Protein AF-A0A0G4IWU5-F1 (afdb_monomer_lite)

Secondary structure (DSSP, 8-state):
--HHHHHHHHHHHHHHHHHHTTGGGS-HHHHHHHHHHHHTT-SSEEEEEE-HHHHHHHHHHHHH-SEEEE-PPPSS-SS---PEEEEEEEEES-TTS--EEEEEEEE-HHHHHTT---SEEEEEE-HHHHHHS-EEEEEEESS--SS-HHHHHHHHHHHHT-TT-TT-EESSSPPPPP----

Radius of gyration: 16.14 Å; chains: 1; bounding box: 52×35×42 Å

Structure (mmCIF, N/CA/C/O backbone):
data_AF-A0A0G4IWU5-F1
#
_entry.id   AF-A0A0G4IWU5-F1
#
loop_
_atom_site.group_PDB
_atom_site.id
_atom_site.type_symbol
_atom_site.label_atom_id
_atom_site.label_alt_id
_atom_site.label_comp_id
_atom_site.label_asym_id
_atom_site.label_entity_id
_atom_site.label_seq_id
_atom_site.pdbx_PDB_ins_code
_atom_site.Cartn_x
_atom_site.Cartn_y
_atom_site.Cartn_z
_atom_site.occupancy
_atom_site.B_iso_or_equiv
_atom_site.auth_seq_id
_atom_site.auth_comp_id
_atom_site.auth_asym_id
_atom_site.auth_atom_id
_atom_site.pdbx_PDB_model_num
ATOM 1 N N . MET A 1 1 ? -7.005 -0.773 -19.462 1.00 70.69 1 MET A N 1
ATOM 2 C CA . MET A 1 1 ? -6.993 -0.427 -18.022 1.00 70.69 1 MET A CA 1
ATOM 3 C C . MET A 1 1 ? -5.914 0.625 -17.806 1.00 70.69 1 MET A C 1
ATOM 5 O O . MET A 1 1 ? -4.872 0.499 -18.434 1.00 70.69 1 MET A O 1
ATOM 9 N N . SER A 1 2 ? -6.167 1.674 -17.020 1.00 84.12 2 SER A N 1
ATOM 10 C CA . SER A 1 2 ? -5.183 2.740 -16.751 1.00 84.12 2 SER A CA 1
ATOM 11 C C . SER A 1 2 ? -4.557 2.573 -15.362 1.00 84.12 2 SER A C 1
ATOM 13 O O . SER A 1 2 ? -5.165 1.944 -14.498 1.00 84.12 2 SER A O 1
ATOM 15 N N . TRP A 1 3 ? -3.388 3.166 -15.101 1.00 83.06 3 TRP A N 1
ATOM 16 C CA . TRP A 1 3 ? -2.782 3.153 -13.760 1.00 83.06 3 TRP A CA 1
ATOM 17 C C . TRP A 1 3 ? -3.660 3.843 -12.697 1.00 83.06 3 TRP A C 1
ATOM 19 O O . TRP A 1 3 ? -3.628 3.440 -11.538 1.00 83.06 3 TRP A O 1
ATOM 29 N N . ARG A 1 4 ? -4.502 4.816 -13.089 1.00 83.75 4 ARG A N 1
ATOM 30 C CA . ARG A 1 4 ? -5.515 5.430 -12.205 1.00 83.75 4 ARG A CA 1
ATOM 31 C C . ARG A 1 4 ? -6.575 4.418 -11.784 1.00 83.75 4 ARG A C 1
ATOM 33 O O . ARG A 1 4 ? -6.896 4.327 -10.609 1.00 83.75 4 ARG A O 1
ATOM 40 N N . THR A 1 5 ? -7.062 3.624 -12.739 1.00 85.12 5 THR A N 1
ATOM 41 C CA . THR A 1 5 ? -8.011 2.531 -12.474 1.00 85.12 5 THR A CA 1
ATOM 42 C C . THR A 1 5 ? -7.409 1.527 -11.495 1.00 85.12 5 THR A C 1
ATOM 44 O O . THR A 1 5 ? -8.037 1.196 -10.503 1.00 85.12 5 THR A O 1
ATOM 47 N N . VAL A 1 6 ? -6.150 1.130 -11.708 1.00 88.44 6 VAL A N 1
ATOM 48 C CA . VAL A 1 6 ? -5.448 0.201 -10.809 1.00 88.44 6 VAL A CA 1
ATOM 49 C C . VAL A 1 6 ? -5.314 0.759 -9.385 1.00 88.44 6 VAL A C 1
ATOM 51 O O . VAL A 1 6 ? -5.480 0.019 -8.418 1.00 88.44 6 VAL A O 1
ATOM 54 N N . ALA A 1 7 ? -5.034 2.056 -9.238 1.00 87.69 7 ALA A N 1
ATOM 55 C CA . ALA A 1 7 ? -4.971 2.705 -7.930 1.00 87.69 7 ALA A CA 1
ATOM 56 C C . ALA A 1 7 ? -6.346 2.744 -7.234 1.00 87.69 7 ALA A C 1
ATOM 58 O O . ALA A 1 7 ? -6.444 2.424 -6.048 1.00 87.69 7 ALA A O 1
ATOM 59 N N . ALA 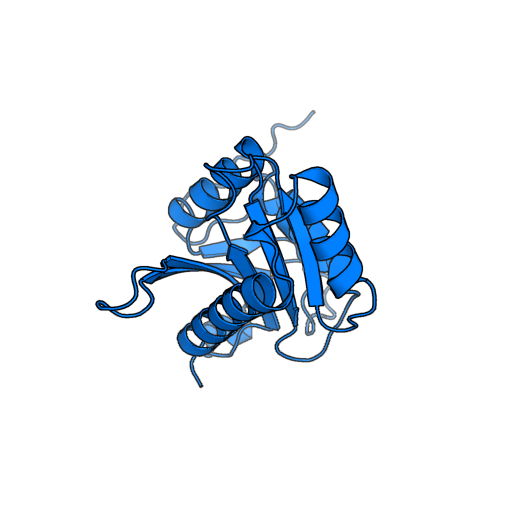A 1 8 ? -7.401 3.095 -7.976 1.00 86.38 8 ALA A N 1
ATOM 60 C CA . ALA A 1 8 ? -8.771 3.144 -7.470 1.00 86.38 8 ALA A CA 1
ATOM 61 C C . ALA A 1 8 ? -9.282 1.756 -7.047 1.00 86.38 8 A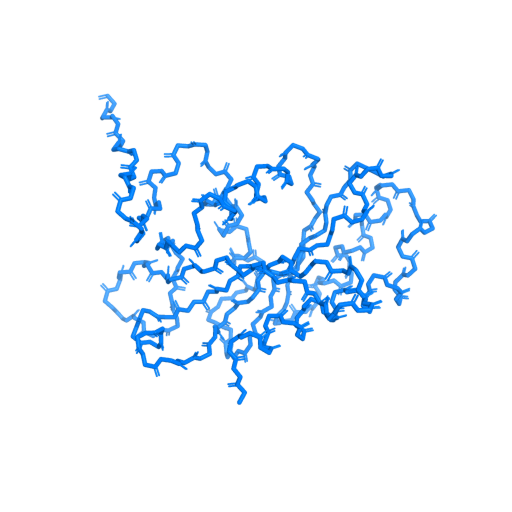LA A C 1
ATOM 63 O O . ALA A 1 8 ? -9.840 1.615 -5.957 1.00 86.38 8 ALA A O 1
ATOM 64 N N . ASP A 1 9 ? -9.029 0.724 -7.857 1.00 90.06 9 ASP A N 1
ATOM 65 C CA . ASP A 1 9 ? -9.391 -0.664 -7.551 1.00 90.06 9 ASP A CA 1
ATOM 66 C C . ASP A 1 9 ? -8.676 -1.143 -6.279 1.00 90.06 9 ASP A C 1
ATOM 68 O O . ASP A 1 9 ? -9.311 -1.651 -5.355 1.00 90.06 9 ASP A O 1
ATOM 72 N N . ALA A 1 10 ? -7.365 -0.898 -6.172 1.00 91.44 10 ALA A N 1
ATOM 73 C CA . ALA A 1 10 ? -6.584 -1.287 -5.000 1.00 91.44 10 ALA A CA 1
ATOM 74 C C . ALA A 1 10 ? -7.061 -0.589 -3.711 1.00 91.44 10 ALA A C 1
ATOM 76 O O . ALA A 1 10 ? -7.122 -1.217 -2.649 1.00 91.44 10 ALA A O 1
ATOM 77 N N . HIS A 1 11 ? -7.438 0.692 -3.793 1.00 90.69 11 HIS A N 1
ATOM 78 C CA . HIS A 1 11 ? -8.015 1.413 -2.659 1.00 90.69 11 HIS A CA 1
ATOM 79 C C . HIS A 1 11 ? -9.403 0.874 -2.284 1.00 90.69 11 HIS A C 1
ATOM 81 O O . HIS A 1 11 ? -9.652 0.581 -1.113 1.00 90.69 11 HIS A O 1
ATOM 87 N N . THR A 1 12 ? -10.278 0.671 -3.273 1.00 91.25 12 THR A N 1
ATOM 88 C CA . THR A 1 12 ? -11.618 0.090 -3.084 1.00 91.25 12 THR A CA 1
ATOM 89 C C . THR A 1 12 ? -11.536 -1.274 -2.400 1.00 91.25 12 THR A C 1
ATOM 91 O O . THR A 1 12 ? -12.293 -1.557 -1.468 1.00 91.25 12 THR A O 1
ATOM 94 N N . ASP A 1 13 ? -10.574 -2.103 -2.800 1.00 92.56 13 ASP A N 1
ATOM 95 C CA . ASP A 1 13 ? -10.317 -3.398 -2.178 1.00 92.56 13 ASP A CA 1
ATOM 96 C C . ASP A 1 13 ? -9.918 -3.268 -0.706 1.00 92.56 13 ASP A C 1
ATOM 98 O O . ASP A 1 13 ? -10.399 -4.039 0.126 1.00 92.56 13 ASP A O 1
ATOM 102 N N . VAL A 1 14 ? -9.088 -2.283 -0.342 1.00 94.38 14 VAL A N 1
ATOM 103 C CA . VAL A 1 14 ? -8.750 -2.027 1.069 1.00 94.38 14 VAL A CA 1
ATOM 104 C C . VAL A 1 14 ? -9.986 -1.617 1.866 1.00 94.38 14 VAL A C 1
ATOM 106 O O . VAL A 1 14 ? -10.196 -2.145 2.958 1.00 94.38 14 VAL A O 1
ATOM 109 N N . VAL A 1 15 ? -10.827 -0.728 1.335 1.00 93.25 15 VAL A N 1
ATOM 110 C CA . VAL A 1 15 ? -12.065 -0.292 2.003 1.00 93.25 15 VAL A CA 1
ATOM 111 C C . VAL A 1 15 ? -13.004 -1.478 2.235 1.00 93.25 15 VAL A C 1
ATOM 113 O O . VAL A 1 15 ? -13.478 -1.694 3.357 1.00 93.25 15 VAL A O 1
ATOM 116 N N . ARG A 1 16 ? -13.224 -2.299 1.200 1.00 94.00 16 ARG A N 1
ATOM 117 C CA . ARG A 1 16 ? -14.024 -3.531 1.291 1.00 94.00 16 ARG A CA 1
ATOM 118 C C . ARG A 1 16 ? -13.444 -4.500 2.311 1.00 94.00 16 ARG A C 1
ATOM 120 O O . ARG A 1 16 ? -14.187 -5.061 3.117 1.00 94.00 16 ARG A O 1
ATOM 127 N N . LEU A 1 17 ? -12.125 -4.663 2.326 1.00 95.00 17 LEU A N 1
ATOM 128 C CA . LEU A 1 17 ? -11.454 -5.560 3.251 1.00 95.00 17 LEU A CA 1
ATOM 129 C C . LEU A 1 17 ? -11.611 -5.095 4.703 1.00 95.00 17 LEU A C 1
ATOM 131 O O . LEU A 1 17 ? -12.009 -5.887 5.557 1.00 95.00 17 LEU A O 1
ATOM 135 N N . VAL A 1 18 ? -11.392 -3.807 4.976 1.00 95.31 18 VAL A N 1
ATOM 136 C CA . VAL A 1 18 ? -11.614 -3.197 6.297 1.00 95.31 18 VAL A CA 1
ATOM 137 C C . VAL A 1 18 ? -13.043 -3.439 6.792 1.00 95.31 18 VAL A C 1
ATOM 139 O O . VAL A 1 18 ? -13.241 -3.761 7.971 1.00 95.31 18 VAL A O 1
ATOM 142 N N . ALA A 1 19 ? -14.032 -3.304 5.904 1.00 94.38 19 ALA A N 1
ATOM 143 C CA . ALA A 1 19 ? -15.431 -3.575 6.215 1.00 94.38 19 ALA A CA 1
ATOM 144 C C . ALA A 1 19 ? -15.676 -5.065 6.501 1.00 94.38 19 ALA A C 1
ATOM 146 O O . ALA A 1 19 ? -16.250 -5.396 7.540 1.00 94.38 19 ALA A O 1
ATOM 147 N N . SER A 1 20 ? -15.187 -5.963 5.641 1.00 96.31 20 SER A N 1
ATOM 148 C CA . SER A 1 20 ? -15.364 -7.417 5.787 1.00 96.31 20 SER A CA 1
ATOM 149 C C . SER A 1 20 ? -14.738 -7.967 7.073 1.00 96.31 20 SER A C 1
ATOM 151 O O . SER A 1 20 ? -15.339 -8.784 7.767 1.00 96.31 20 SER A O 1
ATOM 153 N N . LEU A 1 21 ? -13.577 -7.435 7.463 1.00 95.62 21 LEU A N 1
ATOM 154 C CA . LEU A 1 21 ? -12.886 -7.780 8.702 1.00 95.62 21 LEU A CA 1
ATOM 155 C C . LEU A 1 21 ? -13.505 -7.104 9.934 1.00 95.62 21 LEU A C 1
ATOM 157 O O . LEU A 1 21 ? -13.041 -7.323 11.051 1.00 95.62 21 LEU A O 1
ATOM 161 N N . SER A 1 22 ? -14.536 -6.268 9.757 1.00 95.75 22 SER A N 1
ATOM 162 C CA . SER A 1 22 ? -15.213 -5.532 10.830 1.00 95.75 22 SER A CA 1
ATOM 163 C C . SER A 1 22 ? -14.259 -4.712 11.713 1.00 95.75 22 SER A C 1
ATOM 165 O O . SER A 1 22 ? -14.504 -4.525 12.909 1.00 95.75 22 SER A O 1
ATOM 167 N N . LEU A 1 23 ? -13.175 -4.176 11.133 1.00 95.06 23 LEU A N 1
ATOM 168 C CA . LEU A 1 23 ? -12.059 -3.600 11.900 1.00 95.06 23 LEU A CA 1
ATOM 169 C C . LEU A 1 23 ? -12.452 -2.408 12.779 1.00 95.06 23 LEU A C 1
ATOM 171 O O . LEU A 1 23 ? -11.836 -2.163 13.818 1.00 95.06 23 LEU A O 1
ATOM 175 N N . ARG A 1 24 ? -13.526 -1.696 12.418 1.00 94.25 24 ARG A N 1
ATOM 176 C CA . ARG A 1 24 ? -14.057 -0.561 13.191 1.00 94.25 24 ARG A CA 1
ATOM 177 C C . ARG A 1 24 ? -14.395 -0.932 14.642 1.00 94.25 24 ARG A C 1
ATOM 179 O O . ARG A 1 24 ? -14.285 -0.073 15.517 1.00 94.25 24 ARG A O 1
ATOM 186 N N . ARG A 1 25 ? -14.760 -2.189 14.916 1.00 95.69 25 ARG A N 1
ATOM 187 C CA . ARG A 1 25 ? -15.205 -2.656 16.242 1.00 95.69 25 ARG A CA 1
ATOM 188 C C . ARG A 1 25 ? -14.060 -2.937 17.216 1.00 95.69 25 ARG A C 1
ATOM 190 O O . ARG A 1 25 ? -14.278 -2.938 18.422 1.00 95.69 25 ARG A O 1
ATOM 197 N N . PHE A 1 26 ? -12.846 -3.141 16.714 1.00 96.62 26 PHE A N 1
ATOM 198 C CA . PHE A 1 26 ? -11.734 -3.616 17.533 1.00 96.62 26 PHE A CA 1
ATOM 199 C C . PHE A 1 26 ? -10.902 -2.486 18.139 1.00 96.62 26 PHE A C 1
ATOM 201 O O . PHE A 1 26 ? -10.848 -1.361 17.626 1.00 96.62 26 PHE A O 1
ATOM 208 N N . ARG A 1 27 ? -10.235 -2.794 19.254 1.00 96.44 27 ARG A N 1
ATOM 209 C CA . ARG A 1 27 ? -9.223 -1.920 19.865 1.00 96.44 27 ARG A CA 1
ATOM 210 C C . ARG A 1 27 ? -7.952 -1.896 19.000 1.00 96.44 27 ARG A C 1
ATOM 212 O O . ARG A 1 27 ? -7.743 -2.836 18.236 1.00 96.44 27 ARG A O 1
ATOM 219 N N . PRO A 1 28 ? -7.077 -0.881 19.129 1.00 95.94 28 PRO A N 1
ATOM 220 C CA . PRO A 1 28 ? -5.922 -0.711 18.241 1.00 95.94 28 PRO A CA 1
ATOM 221 C C . PRO A 1 28 ? -5.035 -1.959 18.082 1.00 95.94 28 PRO A C 1
ATOM 223 O O . PRO A 1 28 ? -4.702 -2.334 16.961 1.00 95.94 28 PRO A O 1
ATOM 226 N N . ASN A 1 29 ? -4.700 -2.650 19.177 1.00 96.00 29 ASN A N 1
ATOM 227 C CA . ASN A 1 29 ? -3.842 -3.842 19.116 1.00 96.00 29 ASN A CA 1
ATOM 228 C C . ASN A 1 29 ? -4.516 -5.030 18.418 1.00 96.00 29 ASN A C 1
ATOM 230 O O . ASN A 1 29 ? -3.881 -5.697 17.607 1.00 96.00 29 ASN A O 1
ATOM 234 N N . GLU A 1 30 ? -5.799 -5.273 18.691 1.00 97.00 30 GLU A N 1
ATOM 235 C CA . GLU A 1 30 ? -6.546 -6.349 18.032 1.00 97.00 30 GLU A CA 1
ATOM 236 C C . GLU A 1 30 ? -6.781 -6.033 16.550 1.00 97.00 30 GLU A C 1
ATOM 238 O O . GLU A 1 30 ? -6.637 -6.907 15.702 1.00 97.00 30 GLU A O 1
ATOM 243 N N . LEU A 1 31 ? -7.064 -4.770 16.222 1.00 96.81 31 LEU A N 1
ATOM 244 C CA . LEU A 1 31 ? -7.163 -4.296 14.846 1.00 96.81 31 LEU A CA 1
ATOM 245 C C . LEU A 1 31 ? -5.857 -4.548 14.085 1.00 96.81 31 LEU A C 1
ATOM 247 O O . LEU A 1 31 ? -5.890 -5.124 13.001 1.00 96.81 31 LEU A O 1
ATOM 251 N N . ARG A 1 32 ? -4.710 -4.160 14.665 1.00 96.88 32 ARG A N 1
ATOM 252 C CA . ARG A 1 32 ? -3.379 -4.413 14.092 1.00 96.88 32 ARG A CA 1
ATOM 253 C C . ARG A 1 32 ? -3.145 -5.905 13.870 1.00 96.88 32 ARG A C 1
ATOM 255 O O . ARG A 1 32 ? -2.671 -6.278 12.801 1.00 96.88 32 ARG A O 1
ATOM 262 N N . TRP A 1 33 ? -3.473 -6.733 14.861 1.00 96.81 33 TRP A N 1
ATOM 263 C CA . TRP A 1 33 ? -3.296 -8.180 14.775 1.00 96.81 33 TRP A CA 1
ATOM 264 C C . TRP A 1 33 ? -4.165 -8.789 13.674 1.00 96.81 33 TRP A C 1
ATOM 266 O O . TRP A 1 33 ? -3.622 -9.441 12.797 1.00 96.81 33 TRP A O 1
ATOM 276 N N . ARG A 1 34 ? -5.470 -8.494 13.628 1.00 96.94 34 ARG A N 1
ATOM 277 C CA . ARG A 1 34 ? -6.373 -9.000 12.576 1.00 96.94 34 ARG A CA 1
ATOM 278 C C . ARG A 1 34 ? -5.974 -8.540 11.181 1.00 96.94 34 ARG A C 1
ATOM 280 O O . ARG A 1 34 ? -6.085 -9.295 10.221 1.00 96.94 34 ARG A O 1
ATOM 287 N N . TRP A 1 35 ? -5.528 -7.292 11.067 1.00 97.19 35 TRP A N 1
ATOM 288 C CA . TRP A 1 35 ? -5.037 -6.752 9.807 1.00 97.19 35 TRP A CA 1
ATOM 289 C C . TRP A 1 35 ? -3.791 -7.492 9.321 1.00 97.19 35 TRP A C 1
ATOM 291 O O . TRP A 1 35 ? -3.703 -7.826 8.143 1.00 97.19 35 TRP A O 1
ATOM 301 N N . TRP A 1 36 ? -2.848 -7.768 10.224 1.00 95.50 36 TRP A N 1
ATOM 302 C CA . TRP A 1 36 ? -1.662 -8.565 9.928 1.00 95.50 36 TRP A CA 1
ATOM 303 C C . TRP A 1 36 ? -2.013 -10.014 9.577 1.00 95.50 36 TRP A C 1
ATOM 305 O O . TRP A 1 36 ? -1.604 -10.501 8.528 1.00 95.50 36 TRP A O 1
ATOM 315 N N . ASP A 1 37 ? -2.788 -10.668 10.441 1.00 96.31 37 ASP A N 1
ATOM 316 C CA . ASP A 1 37 ? -3.179 -12.076 10.356 1.00 96.31 37 ASP A CA 1
ATOM 317 C C . ASP A 1 37 ? -3.884 -12.381 9.032 1.00 96.31 37 ASP A C 1
ATOM 319 O O . ASP A 1 37 ? -3.505 -13.315 8.337 1.00 96.31 37 ASP A O 1
ATOM 323 N N . HIS A 1 38 ? -4.792 -11.503 8.587 1.00 95.94 38 HIS A N 1
ATOM 324 C CA . HIS A 1 38 ? -5.438 -11.653 7.283 1.00 95.94 38 HIS A CA 1
ATOM 325 C C . HIS A 1 38 ? -4.443 -11.739 6.116 1.00 95.94 38 HIS A C 1
ATOM 327 O O . HIS A 1 38 ? -4.746 -12.375 5.118 1.00 95.94 38 HIS A O 1
ATOM 333 N N . HIS A 1 39 ? -3.277 -11.096 6.204 1.00 95.75 39 HIS A N 1
ATOM 334 C CA . HIS A 1 39 ? -2.327 -10.996 5.094 1.00 95.75 39 HIS A CA 1
ATOM 335 C C . HIS A 1 39 ? -1.135 -11.951 5.205 1.00 95.75 39 HIS A C 1
ATOM 337 O O . HIS A 1 39 ? -0.312 -11.963 4.292 1.00 95.75 39 HIS A O 1
ATOM 343 N N . VAL A 1 40 ? -1.006 -12.722 6.290 1.00 90.94 40 VAL A N 1
ATOM 344 C CA . VAL A 1 40 ? 0.199 -13.533 6.539 1.00 90.94 40 VAL A CA 1
ATOM 345 C C . VAL A 1 40 ? 0.407 -14.619 5.478 1.00 90.94 40 VAL A C 1
ATOM 347 O O . VAL A 1 40 ? 1.542 -14.862 5.074 1.00 90.94 40 VAL A O 1
ATOM 350 N N . ASP A 1 41 ? -0.685 -15.182 4.956 1.00 89.25 41 ASP A N 1
ATOM 351 C CA . ASP A 1 41 ? -0.662 -16.272 3.973 1.00 89.25 41 ASP A CA 1
ATOM 352 C C . ASP A 1 41 ? -0.808 -15.795 2.517 1.00 89.25 41 ASP A C 1
ATOM 354 O O . ASP A 1 41 ? -0.801 -16.598 1.580 1.00 89.25 41 ASP A O 1
ATOM 358 N N . TYR A 1 42 ? -0.939 -14.484 2.286 1.00 89.75 42 TYR A N 1
ATOM 359 C CA . TYR A 1 42 ? -1.088 -13.952 0.934 1.00 89.75 42 TYR A CA 1
ATOM 360 C C . TYR A 1 42 ? 0.258 -13.924 0.210 1.00 89.75 42 TYR A C 1
ATOM 362 O O . TYR A 1 42 ? 1.203 -13.241 0.597 1.00 89.75 42 TYR A O 1
ATOM 370 N N . THR A 1 43 ? 0.328 -14.616 -0.924 1.00 90.56 43 THR A N 1
ATOM 371 C CA . THR A 1 43 ? 1.542 -14.671 -1.752 1.00 90.56 43 THR A CA 1
ATOM 372 C C . THR A 1 43 ? 1.750 -13.409 -2.589 1.00 90.56 43 THR A C 1
ATOM 374 O O . THR A 1 43 ? 2.874 -13.107 -2.988 1.00 90.56 43 THR A O 1
ATOM 377 N N . ASN A 1 44 ? 0.684 -12.645 -2.841 1.00 92.81 44 ASN A N 1
ATOM 378 C CA . ASN A 1 44 ? 0.702 -11.446 -3.678 1.00 92.81 44 ASN A CA 1
ATOM 379 C C . ASN A 1 44 ? 0.461 -10.137 -2.911 1.00 92.81 44 ASN A C 1
ATOM 381 O O . ASN A 1 44 ? 0.511 -9.073 -3.526 1.00 92.81 44 ASN A O 1
ATOM 385 N N . ALA A 1 45 ? 0.193 -10.186 -1.606 1.00 95.38 45 ALA A N 1
ATOM 386 C CA . ALA A 1 45 ? -0.136 -9.011 -0.812 1.00 95.38 45 ALA A CA 1
ATOM 387 C C . ALA A 1 45 ? 0.522 -9.054 0.568 1.00 95.38 45 ALA A C 1
ATOM 389 O O . ALA A 1 45 ? 0.748 -10.115 1.134 1.00 95.38 45 ALA A O 1
ATOM 390 N N . ALA A 1 46 ? 0.812 -7.884 1.120 1.00 96.69 46 ALA A N 1
ATOM 391 C CA . ALA A 1 46 ? 1.259 -7.726 2.494 1.00 96.69 46 ALA A CA 1
ATOM 392 C C . ALA A 1 46 ? 0.658 -6.459 3.084 1.00 96.69 46 ALA A C 1
ATOM 394 O O . ALA A 1 46 ? 0.287 -5.534 2.359 1.00 96.69 46 ALA A O 1
ATOM 395 N N . ALA A 1 47 ? 0.586 -6.393 4.408 1.00 97.38 47 ALA A N 1
ATOM 396 C CA . ALA A 1 47 ? -0.005 -5.248 5.071 1.00 97.38 47 ALA A CA 1
ATOM 397 C C . ALA A 1 47 ? 0.739 -4.861 6.347 1.00 97.38 47 ALA A C 1
ATOM 399 O O . ALA A 1 47 ? 1.377 -5.690 7.003 1.00 97.38 47 ALA A 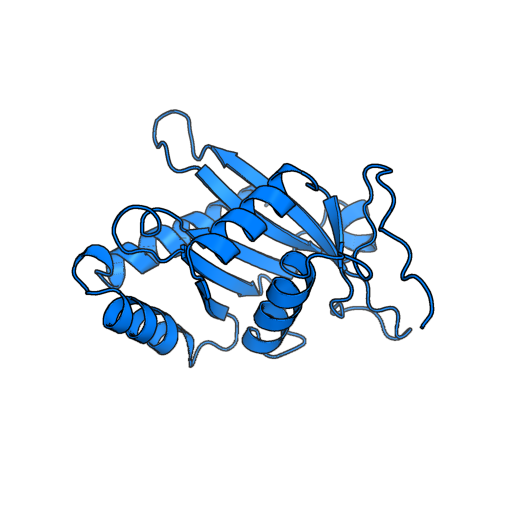O 1
ATOM 400 N N . ARG A 1 48 ? 0.678 -3.574 6.692 1.00 97.56 48 ARG A N 1
ATOM 401 C CA . ARG A 1 48 ? 1.225 -3.020 7.937 1.00 97.56 48 ARG A CA 1
ATOM 402 C C . ARG A 1 48 ? 0.224 -2.049 8.545 1.00 97.56 48 ARG A C 1
ATOM 404 O O . ARG A 1 48 ? -0.590 -1.452 7.841 1.00 97.56 48 ARG A O 1
ATOM 411 N N . ALA A 1 49 ? 0.309 -1.886 9.859 1.00 97.38 49 ALA A N 1
ATOM 412 C CA . ALA A 1 49 ? -0.304 -0.765 10.554 1.00 97.38 49 ALA A CA 1
ATOM 413 C C . ALA A 1 49 ? 0.796 0.232 10.924 1.00 97.38 49 ALA A C 1
ATOM 415 O O . ALA A 1 49 ? 1.851 -0.163 11.421 1.00 97.38 49 ALA A O 1
ATOM 416 N N . LEU A 1 50 ? 0.543 1.512 10.691 1.00 97.06 50 LEU A N 1
ATOM 417 C CA . LEU A 1 50 ? 1.459 2.605 10.971 1.00 97.06 50 LEU A CA 1
ATOM 418 C C . LEU A 1 50 ? 0.950 3.430 12.1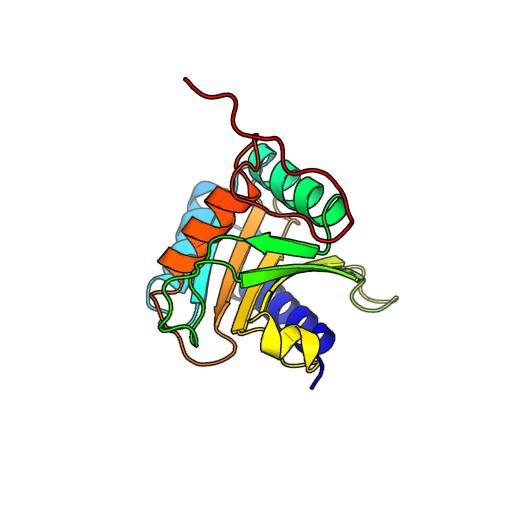46 1.00 97.06 50 LEU A C 1
ATOM 420 O O . LEU A 1 50 ? -0.250 3.656 12.303 1.00 97.06 50 LEU A O 1
ATOM 424 N N . GLU A 1 51 ? 1.885 3.902 12.959 1.00 96.25 51 GLU A N 1
ATOM 425 C CA . GLU A 1 51 ? 1.597 4.879 14.003 1.00 96.25 51 GLU A CA 1
ATOM 426 C C . GLU A 1 51 ? 1.250 6.250 13.398 1.00 96.25 51 GLU A C 1
ATOM 428 O O . GLU A 1 51 ? 1.671 6.549 12.276 1.00 96.25 51 GLU A O 1
ATOM 433 N N . PRO A 1 52 ? 0.536 7.131 14.127 1.00 95.38 52 PRO A N 1
ATOM 434 C CA . PRO A 1 52 ? 0.003 8.372 13.562 1.00 95.38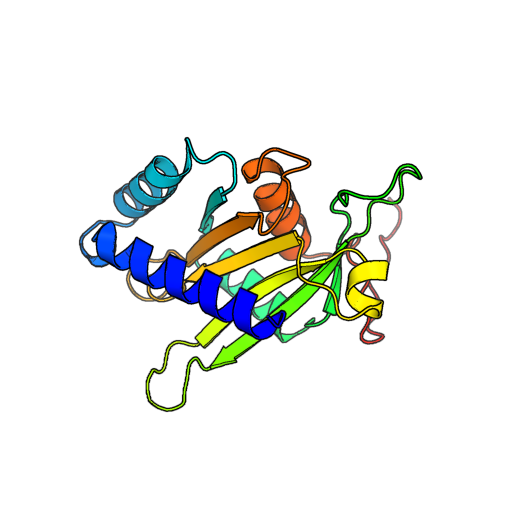 52 PRO A CA 1
ATOM 435 C C . PRO A 1 52 ? 1.064 9.333 13.030 1.00 95.38 52 PRO A C 1
ATOM 437 O O . PRO A 1 52 ? 0.777 10.127 12.140 1.00 95.38 52 PRO A O 1
ATOM 440 N N . HIS A 1 53 ? 2.272 9.323 13.598 1.00 95.06 53 HIS A N 1
ATOM 441 C CA . HIS A 1 53 ? 3.365 10.163 13.109 1.00 95.06 53 HIS A CA 1
ATOM 442 C C . HIS A 1 53 ? 3.912 9.622 11.781 1.00 95.06 53 HIS A C 1
ATOM 444 O O . HIS A 1 53 ? 3.890 10.344 10.795 1.00 95.06 53 HIS A O 1
ATOM 450 N N . ARG A 1 54 ? 4.231 8.321 11.707 1.00 95.19 54 ARG A N 1
ATOM 451 C CA . ARG A 1 54 ? 4.681 7.661 10.467 1.00 95.19 54 ARG A CA 1
ATOM 452 C C . ARG A 1 54 ? 3.643 7.763 9.354 1.00 95.19 54 ARG A C 1
ATOM 454 O O . ARG A 1 54 ? 3.993 7.941 8.199 1.00 95.19 54 ARG A O 1
ATOM 461 N N . TRP A 1 55 ? 2.360 7.661 9.696 1.00 95.19 55 TRP A N 1
ATOM 462 C CA . TRP A 1 55 ? 1.276 7.873 8.742 1.00 95.19 55 TRP A CA 1
ATOM 463 C C . TRP A 1 55 ? 1.312 9.280 8.135 1.00 95.19 55 TRP A C 1
ATOM 465 O O . TRP A 1 55 ? 1.242 9.430 6.918 1.00 95.19 55 TRP A O 1
ATOM 475 N N . ARG A 1 56 ? 1.420 10.308 8.985 1.00 93.94 56 ARG A N 1
ATOM 476 C CA . ARG A 1 56 ? 1.488 11.704 8.539 1.00 93.94 56 ARG A CA 1
ATOM 477 C C . ARG A 1 56 ? 2.719 11.951 7.677 1.00 93.94 56 ARG A C 1
ATOM 479 O O . ARG A 1 56 ? 2.572 12.569 6.632 1.00 93.94 56 ARG A O 1
ATOM 486 N N . ASP A 1 57 ? 3.871 11.418 8.077 1.00 93.56 57 ASP A N 1
ATOM 487 C CA . ASP A 1 57 ? 5.118 11.525 7.315 1.00 93.56 57 ASP A CA 1
ATOM 488 C C . ASP A 1 57 ? 4.968 10.882 5.925 1.00 93.56 57 ASP A C 1
ATOM 490 O O . ASP A 1 57 ? 5.324 11.494 4.923 1.00 93.56 57 ASP A O 1
ATOM 494 N N . LEU A 1 58 ? 4.342 9.700 5.840 1.00 94.12 58 LEU A N 1
ATOM 495 C CA . LEU A 1 58 ? 4.089 9.012 4.569 1.00 94.12 58 LEU A CA 1
ATOM 496 C C . LEU A 1 58 ? 3.185 9.822 3.628 1.00 94.12 58 LEU A C 1
ATOM 498 O O . LEU A 1 58 ? 3.492 9.973 2.448 1.00 94.12 58 LEU A O 1
ATOM 502 N N . VAL A 1 59 ? 2.063 10.338 4.140 1.00 92.25 59 VAL A N 1
ATOM 503 C CA . VAL A 1 59 ? 1.116 11.141 3.345 1.00 92.25 59 VAL A CA 1
ATOM 504 C C . VAL A 1 59 ? 1.750 12.467 2.922 1.00 92.25 59 VAL A C 1
ATOM 506 O O . VAL A 1 59 ? 1.591 12.884 1.775 1.00 92.25 59 VAL A O 1
ATOM 509 N N . ALA A 1 60 ? 2.494 13.118 3.821 1.00 90.62 60 ALA A N 1
ATOM 510 C CA . ALA A 1 60 ? 3.205 14.358 3.526 1.00 90.62 60 ALA A CA 1
ATOM 511 C C . ALA A 1 60 ? 4.273 14.149 2.446 1.00 90.62 60 ALA A C 1
ATOM 513 O O . ALA A 1 60 ? 4.345 14.948 1.514 1.00 90.62 60 ALA A O 1
ATOM 514 N N . PHE A 1 61 ? 5.033 13.051 2.523 1.00 90.31 61 PHE A N 1
ATOM 515 C CA . PHE A 1 61 ? 5.996 12.679 1.491 1.00 90.31 61 PHE A CA 1
ATOM 516 C C . PHE A 1 61 ? 5.316 12.533 0.128 1.00 90.31 61 PHE A C 1
ATOM 518 O O . PHE A 1 61 ? 5.740 13.163 -0.835 1.00 90.31 61 PHE A O 1
ATOM 525 N N . GLY A 1 62 ? 4.237 11.748 0.042 1.00 89.31 62 GLY A N 1
ATOM 526 C CA . GLY A 1 62 ? 3.526 11.540 -1.220 1.00 89.31 62 GLY A CA 1
ATOM 527 C C . GLY A 1 62 ? 2.979 12.840 -1.814 1.00 89.31 62 GLY A C 1
ATOM 528 O O . GLY A 1 62 ? 3.120 13.089 -3.010 1.00 89.31 62 GLY A O 1
ATOM 529 N N . ALA A 1 63 ? 2.392 13.698 -0.976 1.00 88.00 63 ALA A N 1
ATOM 530 C CA . ALA A 1 63 ? 1.849 14.981 -1.412 1.00 88.00 63 ALA A CA 1
ATOM 531 C C . ALA A 1 63 ? 2.932 15.975 -1.865 1.00 88.00 63 ALA A C 1
ATOM 533 O O . ALA A 1 63 ? 2.698 16.726 -2.810 1.00 88.00 63 ALA A O 1
ATOM 534 N N . GLY A 1 64 ? 4.092 15.987 -1.199 1.00 85.75 64 GLY A N 1
ATOM 535 C CA . GLY A 1 64 ? 5.220 16.854 -1.548 1.00 85.75 64 GLY A CA 1
ATOM 536 C C . GLY A 1 64 ? 6.039 16.350 -2.737 1.00 85.75 64 GLY A C 1
ATOM 537 O O . GLY A 1 64 ? 6.582 17.159 -3.480 1.00 85.75 64 GLY A O 1
ATOM 538 N N . HIS A 1 65 ? 6.090 15.031 -2.938 1.00 84.62 65 HIS A N 1
ATOM 539 C CA . HIS A 1 65 ? 6.943 14.368 -3.924 1.00 84.62 65 HIS A CA 1
ATOM 540 C C . HIS A 1 65 ? 6.152 13.327 -4.728 1.00 84.62 65 HIS A C 1
ATOM 542 O O . HIS A 1 65 ? 6.324 12.117 -4.541 1.00 84.62 65 HIS A O 1
ATOM 548 N N . PRO A 1 66 ? 5.277 13.768 -5.651 1.00 85.25 66 PRO A N 1
ATOM 549 C CA . PRO A 1 66 ? 4.356 12.875 -6.340 1.00 85.25 66 PRO A CA 1
ATOM 550 C C . PRO A 1 66 ? 5.030 11.913 -7.323 1.00 85.25 66 PRO A C 1
ATOM 552 O O . PRO A 1 66 ? 4.408 10.938 -7.732 1.00 85.25 66 PRO A O 1
ATOM 555 N N . LEU A 1 67 ? 6.283 12.158 -7.714 1.00 86.81 67 LEU A N 1
ATOM 556 C CA . LEU A 1 67 ? 7.038 11.286 -8.608 1.00 86.81 67 LEU A CA 1
ATOM 557 C C . LEU A 1 67 ? 8.514 11.233 -8.196 1.00 86.81 67 LEU A C 1
ATOM 559 O O . LEU A 1 67 ? 9.229 12.235 -8.245 1.00 86.81 67 LEU A O 1
ATOM 563 N N . CYS A 1 68 ? 8.992 10.044 -7.843 1.00 86.31 68 CYS A N 1
ATOM 564 C CA . CYS A 1 68 ? 10.378 9.818 -7.459 1.00 86.31 68 CYS A CA 1
ATOM 565 C C . CYS A 1 68 ? 10.885 8.442 -7.906 1.00 86.31 68 CYS A C 1
ATOM 567 O O . CYS A 1 68 ? 10.127 7.573 -8.325 1.00 86.31 68 CYS A O 1
ATOM 569 N N . LEU A 1 69 ? 12.194 8.246 -7.841 1.00 84.56 69 LEU A N 1
ATOM 570 C CA . LEU A 1 69 ? 12.862 6.964 -7.998 1.00 84.56 69 LEU A CA 1
ATOM 571 C C . LEU A 1 69 ? 13.224 6.440 -6.614 1.00 84.56 69 LEU A C 1
ATOM 573 O O . LEU A 1 69 ? 13.858 7.138 -5.823 1.00 84.56 69 LEU A O 1
ATOM 577 N N . VAL A 1 70 ? 12.844 5.197 -6.341 1.00 84.25 70 VAL A N 1
ATOM 578 C CA . VAL A 1 70 ? 13.126 4.500 -5.085 1.00 84.25 70 VAL A CA 1
ATOM 579 C C . VAL A 1 70 ? 14.028 3.299 -5.352 1.00 84.25 70 VAL A C 1
ATOM 581 O O . VAL A 1 70 ? 13.852 2.634 -6.371 1.00 84.25 70 VAL A O 1
ATOM 584 N N . PRO A 1 71 ? 14.966 2.964 -4.450 1.00 82.31 71 PRO A N 1
ATOM 585 C CA . PRO A 1 71 ? 15.936 1.889 -4.629 1.00 82.31 71 PRO A CA 1
ATOM 586 C C . PRO A 1 71 ? 15.300 0.517 -4.325 1.00 82.31 71 PRO A C 1
ATOM 588 O O . PRO A 1 71 ? 15.790 -0.243 -3.484 1.00 82.31 71 PRO A O 1
ATOM 591 N N . ILE A 1 72 ? 14.158 0.232 -4.949 1.00 82.25 72 ILE A N 1
ATOM 592 C CA . ILE A 1 72 ? 13.434 -1.029 -4.841 1.00 82.25 72 ILE A CA 1
ATOM 593 C C . ILE A 1 72 ? 13.687 -1.834 -6.118 1.00 82.25 72 ILE A C 1
ATOM 595 O O . ILE A 1 72 ? 13.361 -1.342 -7.202 1.00 82.25 72 ILE A O 1
ATOM 599 N N . PRO A 1 73 ? 14.229 -3.062 -6.016 1.00 71.81 73 PRO A N 1
ATOM 600 C CA . PRO A 1 73 ? 14.543 -3.869 -7.189 1.00 71.81 73 PRO A CA 1
ATOM 601 C C . PRO A 1 73 ? 13.301 -4.139 -8.048 1.00 71.81 73 PRO A C 1
ATOM 603 O O . PRO A 1 73 ? 12.267 -4.577 -7.535 1.00 71.81 73 PRO A O 1
ATOM 606 N N . SER A 1 74 ? 13.423 -3.889 -9.352 1.00 70.00 74 SER A N 1
ATOM 607 C CA . SER A 1 74 ? 12.387 -4.165 -10.348 1.00 70.00 74 SER A CA 1
ATOM 608 C C . SER A 1 74 ? 12.365 -5.634 -10.772 1.00 70.00 74 SER A C 1
ATOM 610 O O . SER A 1 74 ? 13.289 -6.401 -10.497 1.00 70.00 74 SER A O 1
ATOM 612 N N . ARG A 1 75 ? 11.315 -6.036 -11.500 1.00 67.00 75 ARG A N 1
ATOM 613 C CA . ARG A 1 75 ? 11.208 -7.390 -12.075 1.00 67.00 75 ARG A CA 1
ATOM 614 C C . ARG A 1 75 ? 12.159 -7.632 -13.248 1.00 67.00 75 ARG A C 1
ATOM 616 O O . ARG A 1 75 ? 12.438 -8.784 -13.564 1.00 67.00 75 ARG A O 1
ATOM 623 N N . LYS A 1 76 ? 12.560 -6.569 -13.954 1.00 60.12 76 LYS A N 1
ATOM 624 C CA . LYS A 1 76 ? 13.094 -6.658 -15.323 1.00 60.12 76 LYS A CA 1
ATOM 625 C C . LYS A 1 76 ? 14.588 -6.383 -15.471 1.00 60.12 76 LYS A C 1
ATOM 627 O O . LYS A 1 76 ? 15.100 -6.553 -16.574 1.00 60.12 76 LYS A O 1
ATOM 632 N N . ARG A 1 77 ? 15.309 -5.969 -14.424 1.00 57.78 77 ARG A N 1
ATOM 633 C CA . ARG A 1 77 ? 16.715 -5.565 -14.587 1.00 57.78 77 ARG A CA 1
ATOM 634 C C . ARG A 1 77 ? 17.716 -6.600 -14.081 1.00 57.78 77 ARG A C 1
ATOM 636 O O . ARG A 1 77 ? 17.808 -6.878 -12.892 1.00 57.78 77 ARG A O 1
ATOM 643 N N . ALA A 1 78 ? 18.500 -7.120 -15.027 1.00 47.12 78 ALA A N 1
ATOM 644 C CA . ALA A 1 78 ? 19.677 -7.960 -14.803 1.00 47.12 78 ALA A CA 1
ATOM 645 C C . ALA A 1 78 ? 20.958 -7.142 -14.516 1.00 47.12 78 ALA A C 1
ATOM 647 O O . ALA A 1 78 ? 21.971 -7.715 -14.129 1.00 47.12 78 ALA A O 1
ATOM 648 N N . ASP A 1 79 ? 20.922 -5.816 -14.696 1.00 54.75 79 ASP A N 1
ATOM 649 C CA . ASP A 1 79 ? 22.088 -4.918 -14.624 1.00 54.75 79 ASP A CA 1
ATOM 650 C C . ASP A 1 79 ? 22.411 -4.388 -13.213 1.00 54.75 79 ASP A C 1
ATOM 652 O O . ASP A 1 79 ? 23.329 -3.590 -13.039 1.00 54.75 79 ASP A O 1
ATOM 656 N N . GLY A 1 80 ? 21.662 -4.821 -12.194 1.00 53.84 80 GLY A N 1
ATOM 657 C CA . GLY A 1 80 ? 21.903 -4.446 -10.800 1.00 53.84 80 GLY A CA 1
ATOM 658 C C . GLY A 1 80 ? 21.501 -3.014 -10.426 1.00 53.84 80 GLY A C 1
ATOM 659 O O . GLY A 1 80 ? 21.725 -2.622 -9.280 1.00 53.84 80 GLY A O 1
ATOM 660 N N . SER A 1 81 ? 20.887 -2.233 -11.326 1.00 52.47 81 SER A N 1
ATOM 661 C CA . SER A 1 81 ? 20.410 -0.882 -11.000 1.00 52.47 81 SER A CA 1
ATOM 662 C C . SER A 1 81 ? 19.111 -0.941 -10.162 1.00 52.47 81 SER A C 1
ATOM 664 O O . SER A 1 81 ? 18.093 -1.452 -10.630 1.00 52.47 81 SER A O 1
ATOM 666 N N . PRO A 1 82 ? 19.096 -0.448 -8.904 1.00 55.00 82 PRO A N 1
ATOM 667 C CA . PRO A 1 82 ? 18.027 -0.764 -7.952 1.00 55.00 82 PRO A CA 1
ATOM 668 C C . PRO A 1 82 ? 16.791 0.141 -8.061 1.00 55.00 82 PRO A C 1
ATOM 670 O O . PRO A 1 82 ? 15.977 0.118 -7.150 1.00 55.00 82 PRO A O 1
ATOM 673 N N . ALA A 1 83 ? 16.644 0.977 -9.091 1.00 71.00 83 ALA A N 1
ATOM 674 C CA . ALA A 1 83 ? 15.673 2.071 -9.063 1.00 71.00 83 ALA A CA 1
ATOM 675 C C . ALA A 1 83 ? 14.341 1.730 -9.758 1.00 71.00 83 ALA A C 1
ATOM 677 O O . ALA A 1 83 ? 14.301 1.509 -10.968 1.00 71.00 83 ALA A O 1
ATOM 678 N N . SER A 1 84 ? 13.245 1.756 -9.000 1.00 83.44 84 SER A N 1
ATOM 679 C CA . SER A 1 84 ? 11.869 1.731 -9.510 1.00 83.44 84 SER A CA 1
ATOM 680 C C . SER A 1 84 ? 11.260 3.128 -9.459 1.00 83.44 84 SER A C 1
ATOM 682 O O . SER A 1 84 ? 11.548 3.895 -8.540 1.00 83.44 84 SER A O 1
ATOM 684 N N . ILE A 1 85 ? 10.398 3.460 -10.420 1.00 86.19 85 ILE A N 1
ATOM 685 C CA . ILE A 1 85 ? 9.576 4.672 -10.345 1.00 86.19 85 ILE A CA 1
ATOM 686 C C . ILE A 1 85 ? 8.525 4.458 -9.262 1.00 86.19 85 ILE A C 1
ATOM 688 O O . ILE A 1 85 ? 7.821 3.453 -9.275 1.00 86.19 85 ILE A O 1
ATOM 692 N N . CYS A 1 86 ? 8.413 5.412 -8.348 1.00 89.56 86 CYS A N 1
ATOM 693 C CA . CYS A 1 86 ? 7.354 5.517 -7.364 1.00 89.56 86 CYS A CA 1
ATOM 694 C C . CYS A 1 86 ? 6.537 6.770 -7.672 1.00 89.56 86 CYS A C 1
ATOM 696 O O . CYS A 1 86 ? 7.058 7.886 -7.660 1.00 89.56 86 CYS A O 1
ATOM 698 N N . TYR A 1 87 ? 5.258 6.578 -7.970 1.00 88.31 87 TYR A N 1
ATOM 699 C CA . TYR A 1 87 ? 4.318 7.663 -8.207 1.00 88.31 87 TYR A CA 1
ATOM 700 C C . TYR A 1 87 ? 3.264 7.686 -7.105 1.00 88.31 87 TYR A C 1
ATOM 702 O O . TYR A 1 87 ? 2.597 6.678 -6.868 1.00 88.31 87 TYR A O 1
ATOM 710 N N . TYR A 1 88 ? 3.092 8.826 -6.444 1.00 88.31 88 TYR A N 1
ATOM 711 C CA . TYR A 1 88 ? 2.001 9.027 -5.504 1.00 88.31 88 TYR A CA 1
ATOM 712 C C . TYR A 1 88 ? 0.757 9.499 -6.246 1.00 88.31 88 TYR A C 1
ATOM 714 O O . TYR A 1 88 ? 0.687 10.606 -6.783 1.00 88.31 88 TYR A O 1
ATOM 722 N N . HIS A 1 89 ? -0.252 8.642 -6.241 1.00 84.62 89 HIS A N 1
ATOM 723 C CA . HIS A 1 89 ? -1.583 8.982 -6.676 1.00 84.62 89 HIS A CA 1
ATOM 724 C C . HIS A 1 89 ? -2.402 9.427 -5.469 1.00 84.62 89 HIS A C 1
ATOM 726 O O . HIS A 1 89 ? -2.641 8.640 -4.555 1.00 84.62 89 HIS A O 1
ATOM 732 N N . ASN A 1 90 ? -2.867 10.674 -5.498 1.00 80.94 90 ASN A N 1
ATOM 733 C CA . ASN A 1 90 ? -4.038 11.067 -4.735 1.00 80.94 90 ASN A CA 1
ATOM 734 C C . ASN A 1 90 ? -5.125 11.450 -5.732 1.00 80.94 90 ASN A C 1
ATOM 736 O O . ASN A 1 90 ? -4.929 12.318 -6.581 1.00 80.94 90 ASN A O 1
ATOM 740 N N . SER A 1 91 ? -6.240 10.745 -5.686 1.00 70.31 91 SER A N 1
ATOM 741 C CA . SER A 1 91 ? -7.474 11.193 -6.313 1.00 70.31 91 SER A CA 1
ATOM 742 C C . SER A 1 91 ? -8.579 11.133 -5.278 1.00 70.31 91 SER A C 1
ATOM 744 O O . SER A 1 91 ? -8.522 10.373 -4.308 1.00 70.31 91 SER A O 1
ATOM 746 N N . LEU A 1 92 ? -9.577 11.984 -5.456 1.00 56.75 92 LEU A N 1
ATOM 747 C CA . LEU A 1 92 ? -10.855 11.772 -4.805 1.00 56.75 92 LEU A CA 1
ATOM 748 C C . LEU A 1 92 ? -11.483 10.575 -5.531 1.00 56.75 92 LEU A C 1
ATOM 750 O O . LEU A 1 92 ? -11.581 10.617 -6.759 1.00 56.75 92 LEU A O 1
ATOM 754 N N . ALA A 1 93 ? -11.855 9.506 -4.814 1.00 52.50 93 ALA A N 1
ATOM 755 C CA . ALA A 1 93 ? -12.927 8.659 -5.333 1.00 52.50 93 ALA A CA 1
ATOM 756 C C . ALA A 1 93 ? -14.139 9.581 -5.558 1.00 52.50 93 ALA A C 1
ATOM 758 O O . ALA A 1 93 ? -14.251 10.572 -4.838 1.00 52.50 93 ALA A O 1
ATOM 759 N N . ASP A 1 94 ? -14.906 9.327 -6.620 1.00 49.78 94 ASP A N 1
ATOM 760 C CA . ASP A 1 94 ? -15.925 10.191 -7.244 1.00 49.78 94 ASP A CA 1
ATOM 761 C 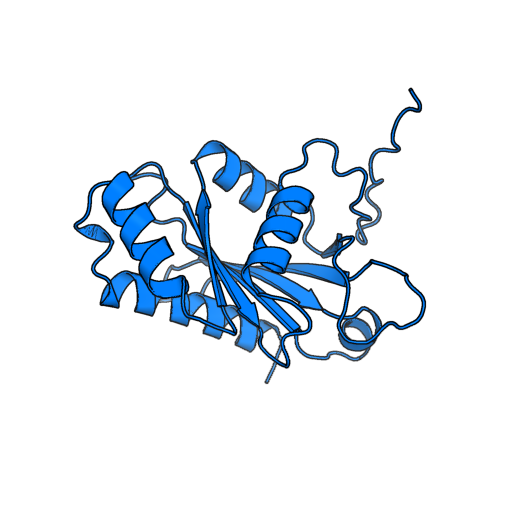C . ASP A 1 94 ? -16.609 11.244 -6.348 1.00 49.78 94 ASP A C 1
ATOM 763 O O . ASP A 1 94 ? -16.811 11.045 -5.158 1.00 49.78 94 ASP A O 1
ATOM 767 N N . GLU A 1 95 ? -17.041 12.367 -6.938 1.00 45.75 95 GLU A N 1
ATOM 768 C CA . GLU A 1 95 ? -17.601 13.545 -6.238 1.00 45.75 95 GLU A CA 1
ATOM 769 C C . GLU A 1 95 ? -18.716 13.246 -5.204 1.00 45.75 95 GLU A C 1
ATOM 771 O O . GLU A 1 95 ? -18.915 14.040 -4.279 1.00 45.75 95 GLU A O 1
ATOM 776 N N . ASP A 1 96 ? -19.376 12.087 -5.300 1.00 51.84 96 ASP A N 1
ATOM 777 C CA . ASP A 1 96 ? -20.412 11.610 -4.377 1.00 51.84 96 ASP A CA 1
ATOM 778 C C . ASP A 1 96 ? -19.906 10.700 -3.231 1.00 51.84 96 ASP A C 1
ATOM 780 O O . ASP A 1 96 ? -20.600 10.541 -2.225 1.00 51.84 96 ASP A O 1
ATOM 784 N N . ASP A 1 97 ? -18.689 10.153 -3.314 1.00 46.69 97 ASP A N 1
ATOM 785 C CA . ASP A 1 97 ? -18.107 9.214 -2.348 1.00 46.69 97 ASP A CA 1
ATOM 786 C C . ASP A 1 97 ? -16.753 9.755 -1.852 1.00 46.69 97 ASP A C 1
ATOM 788 O O . ASP A 1 97 ? -15.694 9.503 -2.417 1.00 46.69 97 ASP A O 1
ATOM 792 N N . ARG A 1 98 ? -16.787 10.548 -0.768 1.00 52.00 98 ARG A N 1
ATOM 793 C CA . ARG A 1 98 ? -15.676 11.358 -0.201 1.00 52.00 98 ARG A CA 1
ATOM 794 C C . ARG A 1 98 ? -14.446 10.574 0.305 1.00 52.00 98 ARG A C 1
ATOM 796 O O . ARG A 1 98 ? -13.765 11.027 1.231 1.00 52.00 98 ARG A O 1
ATOM 803 N N . GLN A 1 99 ? -14.141 9.400 -0.230 1.00 57.75 99 GLN A N 1
ATOM 804 C CA . GLN A 1 99 ? -12.957 8.631 0.127 1.00 57.75 99 GLN A CA 1
ATOM 805 C C . GLN A 1 99 ? -11.802 8.980 -0.808 1.00 57.75 99 GLN A C 1
ATOM 807 O O . GLN A 1 99 ? -11.717 8.569 -1.959 1.00 57.75 99 GLN A O 1
ATOM 812 N N . ARG A 1 100 ? -10.873 9.779 -0.286 1.00 69.44 100 ARG A N 1
ATOM 813 C CA . ARG A 1 100 ? -9.598 10.057 -0.943 1.00 69.44 100 ARG A CA 1
ATOM 814 C C . ARG A 1 100 ? -8.809 8.751 -1.092 1.00 69.44 100 ARG A C 1
ATOM 816 O O . ARG A 1 100 ? -8.444 8.132 -0.092 1.00 69.44 100 ARG A O 1
ATOM 823 N N . ALA A 1 101 ? -8.524 8.366 -2.331 1.00 77.44 101 ALA A N 1
ATOM 824 C CA . ALA A 1 101 ? -7.673 7.236 -2.655 1.00 77.44 101 ALA A CA 1
ATOM 825 C C . ALA A 1 101 ? -6.211 7.693 -2.674 1.00 77.44 101 ALA A C 1
ATOM 827 O O . ALA A 1 101 ? -5.716 8.207 -3.677 1.00 77.44 101 ALA A O 1
ATOM 828 N N . ASP A 1 102 ? -5.517 7.513 -1.550 1.00 90.00 102 ASP A N 1
ATOM 829 C CA . ASP A 1 102 ? -4.073 7.728 -1.457 1.00 90.00 102 ASP A CA 1
ATOM 830 C C . ASP A 1 102 ? -3.340 6.406 -1.757 1.00 90.00 102 ASP A C 1
ATOM 832 O O . ASP A 1 102 ? -3.540 5.393 -1.077 1.00 90.00 102 ASP A O 1
ATOM 836 N N . CYS A 1 103 ? -2.513 6.391 -2.803 1.00 94.19 103 CYS A N 1
ATOM 837 C CA . CYS A 1 103 ? -1.766 5.212 -3.245 1.00 94.19 103 CYS A CA 1
ATOM 838 C C . CYS A 1 103 ? -0.350 5.572 -3.713 1.00 94.19 103 CYS A C 1
ATOM 840 O O . CYS A 1 103 ? -0.157 6.578 -4.387 1.00 94.19 103 CYS A O 1
ATOM 842 N N . PHE A 1 104 ? 0.627 4.701 -3.458 1.00 94.88 104 PHE A N 1
ATOM 843 C CA . PHE A 1 104 ? 1.921 4.725 -4.148 1.00 94.88 104 PHE A CA 1
ATOM 844 C C . PHE A 1 104 ? 1.974 3.605 -5.183 1.00 94.88 104 PHE A C 1
ATOM 846 O O . PHE A 1 104 ? 1.687 2.447 -4.878 1.00 94.88 104 PHE A O 1
ATOM 853 N N . LEU A 1 105 ? 2.347 3.951 -6.408 1.00 93.69 105 LEU A N 1
ATOM 854 C CA . LEU A 1 105 ? 2.419 3.054 -7.551 1.00 93.69 105 LEU A CA 1
ATOM 855 C C . LEU A 1 105 ? 3.886 2.820 -7.896 1.00 93.69 105 LEU A C 1
ATOM 857 O O . LEU A 1 105 ? 4.592 3.767 -8.238 1.00 93.69 105 LEU A O 1
ATOM 861 N N . LEU A 1 106 ? 4.335 1.568 -7.817 1.00 92.25 106 LEU A N 1
ATOM 862 C CA . LEU A 1 106 ? 5.664 1.180 -8.274 1.00 92.25 106 LEU A CA 1
ATOM 863 C C . LEU A 1 106 ? 5.606 0.696 -9.716 1.00 92.25 106 LEU A C 1
ATOM 865 O O . LEU A 1 106 ? 4.814 -0.186 -10.052 1.00 92.25 106 LEU A O 1
ATOM 869 N N . MET A 1 107 ? 6.453 1.279 -10.556 1.00 89.50 107 MET A N 1
ATOM 870 C CA . MET A 1 107 ? 6.556 0.979 -11.979 1.00 89.50 107 MET A CA 1
ATOM 871 C C . MET A 1 107 ? 8.016 0.812 -12.385 1.00 89.50 107 MET A C 1
ATOM 873 O O . MET A 1 107 ? 8.911 1.447 -11.822 1.00 89.50 107 MET A O 1
ATOM 877 N N . ASP A 1 108 ? 8.259 0.006 -13.413 1.00 85.69 108 ASP A N 1
ATOM 878 C CA . ASP A 1 108 ? 9.558 0.014 -14.075 1.00 85.69 108 ASP A CA 1
ATOM 879 C C . ASP A 1 108 ? 9.682 1.311 -14.881 1.00 85.69 108 ASP A C 1
ATOM 881 O O . ASP A 1 108 ? 8.706 1.787 -15.458 1.00 85.69 108 ASP A O 1
ATOM 885 N N . GLN A 1 109 ? 10.875 1.907 -14.934 1.00 80.25 109 GLN A N 1
ATOM 886 C CA . GLN A 1 109 ? 11.072 3.201 -15.600 1.00 80.25 109 GLN A CA 1
ATOM 887 C C . GLN A 1 109 ? 10.661 3.175 -17.080 1.00 80.25 109 GLN A C 1
ATOM 889 O O . GLN A 1 109 ? 10.032 4.114 -17.571 1.00 80.25 109 GLN A O 1
ATOM 894 N N . ASP A 1 110 ? 10.995 2.091 -17.776 1.00 80.94 110 ASP A N 1
ATOM 895 C CA . ASP A 1 110 ? 10.665 1.916 -19.190 1.00 80.94 110 ASP A CA 1
ATOM 896 C C . ASP A 1 110 ? 9.162 1.666 -19.385 1.00 80.94 110 ASP A C 1
ATOM 898 O O . ASP A 1 110 ? 8.565 2.195 -20.321 1.00 80.94 110 ASP A O 1
ATOM 902 N N . GLU A 1 111 ? 8.517 0.954 -18.452 1.00 82.69 111 GLU A N 1
ATOM 903 C CA . GLU A 1 111 ? 7.060 0.782 -18.449 1.00 82.69 111 GLU A CA 1
ATOM 904 C C . GLU A 1 111 ? 6.344 2.101 -18.171 1.00 82.69 111 GLU A C 1
ATOM 906 O O . GLU A 1 111 ? 5.393 2.428 -18.870 1.00 82.69 111 GLU A O 1
ATOM 911 N N . TYR A 1 112 ? 6.817 2.896 -17.211 1.00 83.06 112 TYR A N 1
ATOM 912 C CA . TYR A 1 112 ? 6.269 4.221 -16.927 1.00 83.06 112 TYR A CA 1
ATOM 913 C C . TYR A 1 112 ? 6.308 5.121 -18.167 1.00 83.06 112 TYR A C 1
ATOM 915 O O . TYR A 1 112 ? 5.290 5.701 -18.542 1.00 83.06 112 TYR A O 1
ATOM 923 N N . ARG A 1 113 ? 7.454 5.176 -18.861 1.00 81.44 113 ARG A N 1
ATOM 924 C CA . ARG A 1 113 ? 7.611 5.947 -20.108 1.00 81.44 113 ARG A CA 1
ATOM 925 C C . ARG A 1 113 ? 6.704 5.453 -21.233 1.00 81.44 113 ARG A C 1
ATOM 927 O O . ARG A 1 113 ? 6.229 6.262 -22.021 1.00 81.44 113 ARG A O 1
ATOM 934 N N . ALA A 1 114 ? 6.453 4.148 -21.294 1.00 84.12 114 ALA A N 1
ATOM 935 C CA . ALA A 1 114 ? 5.559 3.536 -22.272 1.00 84.12 114 ALA A CA 1
ATOM 936 C C . ALA A 1 114 ? 4.067 3.607 -21.884 1.00 84.12 114 ALA A C 1
ATOM 938 O O . ALA A 1 114 ? 3.228 3.092 -22.620 1.00 84.12 114 ALA A O 1
ATOM 939 N N . GLY A 1 115 ? 3.711 4.209 -20.741 1.00 81.88 115 GLY A N 1
ATOM 940 C CA . GLY A 1 115 ? 2.326 4.248 -20.257 1.00 81.88 115 GLY A CA 1
ATOM 941 C C . GLY A 1 115 ? 1.806 2.895 -19.753 1.00 81.88 115 GLY A C 1
ATOM 942 O O . GLY A 1 115 ? 0.609 2.621 -19.834 1.00 81.88 115 GLY A O 1
ATOM 943 N N . GLY A 1 116 ? 2.703 2.041 -19.261 1.00 85.75 116 GLY A N 1
ATOM 944 C CA . GLY A 1 116 ? 2.412 0.727 -18.699 1.00 85.75 116 GLY A CA 1
ATOM 945 C C . GLY A 1 116 ? 1.633 0.769 -17.382 1.00 85.75 116 GLY A C 1
ATOM 946 O O . GLY A 1 116 ? 1.209 1.818 -16.895 1.00 85.75 116 GLY A O 1
ATOM 947 N N . LEU A 1 117 ? 1.431 -0.410 -16.795 1.00 89.25 117 LEU A N 1
ATOM 948 C CA . LEU A 1 117 ? 0.738 -0.568 -15.516 1.00 89.25 117 LEU A CA 1
ATOM 949 C C . LEU A 1 117 ? 1.746 -0.691 -14.374 1.00 89.25 117 LEU A C 1
ATOM 951 O O . LEU A 1 117 ? 2.836 -1.220 -14.590 1.00 89.25 117 LEU A O 1
ATOM 955 N N . PRO A 1 118 ? 1.400 -0.242 -13.156 1.00 91.50 118 PRO A N 1
ATOM 956 C CA . PRO A 1 118 ? 2.251 -0.496 -12.012 1.00 91.50 118 PRO A CA 1
ATOM 957 C C . PRO A 1 118 ? 2.373 -1.980 -11.763 1.00 91.50 118 PRO A C 1
ATOM 959 O O . PRO A 1 118 ? 1.457 -2.742 -12.072 1.00 91.50 118 PRO A O 1
ATOM 962 N N . TRP A 1 119 ? 3.511 -2.369 -11.203 1.00 91.44 119 TRP A N 1
ATOM 963 C CA . TRP A 1 119 ? 3.824 -3.737 -10.846 1.00 91.44 119 TRP A CA 1
ATOM 964 C C . TRP A 1 119 ? 3.539 -4.053 -9.375 1.00 91.44 119 TRP A C 1
ATOM 966 O O . TRP A 1 119 ? 3.369 -5.227 -9.027 1.00 91.44 119 TRP A O 1
ATOM 976 N N . PHE A 1 120 ? 3.473 -3.021 -8.533 1.00 93.75 120 PHE A N 1
ATOM 977 C CA . PHE A 1 120 ? 3.073 -3.096 -7.134 1.00 93.75 120 PHE A CA 1
ATOM 978 C C . PHE A 1 120 ? 2.378 -1.803 -6.713 1.00 93.75 120 PHE A C 1
ATOM 980 O O . PHE A 1 120 ? 2.769 -0.714 -7.133 1.00 93.75 120 PHE A O 1
ATOM 987 N N . VAL A 1 121 ? 1.348 -1.924 -5.882 1.00 95.38 121 VAL A N 1
ATOM 988 C CA . VAL A 1 121 ? 0.529 -0.803 -5.412 1.00 95.38 121 VAL A CA 1
ATOM 989 C C . VAL A 1 121 ? 0.475 -0.830 -3.898 1.00 95.38 121 VAL A C 1
ATOM 991 O O . VAL A 1 121 ? 0.104 -1.843 -3.312 1.00 95.38 121 VAL A O 1
ATOM 994 N N . LEU A 1 122 ? 0.835 0.284 -3.272 1.00 96.88 122 LEU A N 1
ATOM 995 C CA . LEU A 1 122 ? 0.666 0.523 -1.848 1.00 96.88 122 LEU A CA 1
ATOM 996 C C . LEU A 1 122 ? -0.550 1.422 -1.635 1.00 96.88 122 LEU A C 1
ATOM 998 O O . LEU A 1 122 ? -0.475 2.619 -1.889 1.00 96.88 122 LEU A O 1
ATOM 1002 N N . SER A 1 123 ? -1.643 0.862 -1.134 1.00 96.38 123 SER A N 1
ATOM 1003 C CA . SER A 1 123 ? -2.861 1.602 -0.798 1.00 96.38 123 SER A CA 1
ATOM 1004 C C . SER A 1 123 ? -2.874 2.007 0.672 1.00 96.38 123 SER A C 1
ATOM 1006 O O . SER A 1 123 ? -2.511 1.217 1.551 1.00 96.38 123 SER A O 1
ATOM 1008 N N . LEU A 1 124 ? -3.309 3.238 0.932 1.00 95.56 124 LEU A N 1
ATOM 1009 C CA . LEU A 1 124 ? -3.396 3.841 2.258 1.00 95.56 124 LEU A CA 1
ATOM 1010 C C . LEU A 1 124 ? -4.866 3.913 2.703 1.00 95.56 124 LEU A C 1
ATOM 1012 O O . LEU A 1 124 ? -5.729 4.369 1.959 1.00 95.56 124 LEU A O 1
ATOM 1016 N N . TYR A 1 125 ? -5.148 3.499 3.942 1.00 94.75 125 TYR A N 1
ATOM 1017 C CA . TYR A 1 125 ? -6.434 3.689 4.616 1.00 94.75 125 TYR A CA 1
ATOM 1018 C C . TYR A 1 125 ? -6.290 4.384 5.983 1.00 94.75 125 TYR A C 1
ATOM 1020 O O . TYR A 1 125 ? -5.773 3.818 6.951 1.00 94.75 125 TYR A O 1
ATOM 1028 N N . GLY A 1 126 ? -6.747 5.640 6.047 1.00 93.81 126 GLY A N 1
ATOM 1029 C CA . GLY A 1 126 ? -6.467 6.567 7.151 1.00 93.81 126 GLY A CA 1
ATOM 1030 C C . GLY A 1 126 ? -7.591 6.805 8.160 1.00 93.81 126 GLY A C 1
ATOM 1031 O O . GLY A 1 126 ? -7.365 7.512 9.140 1.00 93.81 126 GLY A O 1
ATOM 1032 N N . GLU A 1 127 ? -8.789 6.237 7.983 1.00 92.81 127 GLU A N 1
ATOM 1033 C CA . GLU A 1 127 ? -9.943 6.554 8.853 1.00 92.81 127 GLU A CA 1
ATOM 1034 C C . GLU A 1 127 ? -9.715 6.205 10.340 1.00 92.81 127 GLU A C 1
ATOM 1036 O O . GLU A 1 127 ? -10.327 6.786 11.243 1.00 92.81 127 GLU A O 1
ATOM 1041 N N . PHE A 1 128 ? -8.805 5.270 10.622 1.00 95.06 128 PHE A N 1
ATOM 1042 C CA . PHE A 1 128 ? -8.453 4.863 11.982 1.00 95.06 128 PHE A CA 1
ATOM 1043 C C . PHE A 1 128 ? -7.415 5.762 12.657 1.00 95.06 128 PHE A C 1
ATOM 1045 O O . PHE A 1 128 ? -7.186 5.618 13.860 1.00 95.06 128 PHE A O 1
ATOM 1052 N N . VAL A 1 129 ? -6.810 6.717 11.946 1.00 94.50 129 VAL A N 1
ATOM 1053 C CA . VAL A 1 129 ? -5.745 7.557 12.511 1.00 94.50 129 VAL A CA 1
ATOM 1054 C C . VAL A 1 129 ? -6.308 8.461 13.603 1.00 94.50 129 VAL A C 1
ATOM 1056 O O . VAL A 1 129 ? -5.782 8.467 14.713 1.00 94.50 129 VAL A O 1
ATOM 1059 N N . GLY A 1 130 ? -7.415 9.158 13.330 1.00 91.56 130 GLY A N 1
ATOM 1060 C CA . GLY A 1 130 ? -8.049 10.054 14.305 1.00 91.56 130 GLY A CA 1
ATOM 1061 C C . GLY A 1 130 ? -8.804 9.330 15.424 1.00 91.56 130 GLY A C 1
ATOM 1062 O O . GLY A 1 130 ? -8.887 9.836 16.536 1.00 91.56 130 GLY A O 1
ATOM 1063 N N . THR A 1 131 ? -9.339 8.136 15.154 1.00 93.56 131 THR A N 1
ATOM 1064 C CA . THR A 1 131 ? -10.221 7.420 16.096 1.00 93.56 131 THR A CA 1
ATOM 1065 C C . THR A 1 131 ? -9.511 6.348 16.920 1.00 93.56 131 THR A C 1
ATOM 1067 O O . THR A 1 131 ? -9.937 6.038 18.030 1.00 93.56 131 THR A O 1
ATOM 1070 N N . LYS A 1 132 ? -8.446 5.745 16.382 1.00 94.62 132 LYS A N 1
ATOM 1071 C CA . LYS A 1 132 ? -7.735 4.603 16.982 1.00 94.62 132 LYS A CA 1
ATOM 1072 C C . LYS A 1 132 ? -6.216 4.777 17.000 1.00 94.62 132 LYS A C 1
ATOM 1074 O O . LYS A 1 132 ? -5.522 3.882 17.476 1.00 94.62 132 LYS A O 1
ATOM 1079 N N . GLY A 1 133 ? -5.690 5.886 16.478 1.00 95.44 133 GLY A N 1
ATOM 1080 C CA . GLY A 1 133 ? -4.252 6.129 16.417 1.00 95.44 133 GLY A CA 1
ATOM 1081 C C . GLY A 1 133 ? -3.509 5.165 15.489 1.00 95.44 133 GLY A C 1
ATOM 1082 O O . GLY A 1 133 ? -2.357 4.841 15.762 1.00 95.44 133 GLY A O 1
ATOM 1083 N N . LEU A 1 134 ? -4.147 4.670 14.423 1.00 96.25 134 LEU A N 1
ATOM 1084 C CA . LEU A 1 134 ? -3.520 3.744 13.475 1.00 96.25 134 LEU A CA 1
ATOM 1085 C C . LEU A 1 134 ? -3.875 4.089 12.033 1.00 96.25 134 LEU A C 1
ATOM 1087 O O . LEU A 1 134 ? -5.042 4.259 11.707 1.00 96.25 134 LEU A O 1
ATOM 1091 N N . GLY A 1 135 ? -2.874 4.124 11.162 1.00 96.75 135 GLY A N 1
ATOM 1092 C CA . GLY A 1 135 ? -3.072 4.086 9.717 1.00 96.75 135 GLY A CA 1
ATOM 1093 C C . GLY A 1 135 ? -2.862 2.672 9.188 1.00 96.75 135 GLY A C 1
ATOM 1094 O O . GLY A 1 135 ? -2.004 1.955 9.701 1.00 96.75 135 GLY A O 1
ATOM 1095 N N . LEU A 1 136 ? -3.626 2.247 8.186 1.00 97.44 136 LEU A N 1
ATOM 1096 C CA . LEU A 1 136 ? -3.457 0.932 7.564 1.00 97.44 136 LEU A CA 1
ATOM 1097 C C . LEU A 1 136 ? -2.883 1.084 6.168 1.00 97.44 136 LEU A C 1
ATOM 1099 O O . LEU A 1 136 ? -3.329 1.928 5.396 1.00 97.44 136 LEU A O 1
ATOM 1103 N N . VAL A 1 137 ? -1.907 0.246 5.840 1.00 97.69 137 VAL A N 1
ATOM 1104 C CA . VAL A 1 137 ? -1.347 0.176 4.494 1.00 97.69 137 VAL A CA 1
ATOM 1105 C C . VAL A 1 137 ? -1.373 -1.254 3.983 1.00 97.69 137 VAL A C 1
ATOM 1107 O O . VAL A 1 137 ? -1.132 -2.195 4.749 1.00 97.69 137 VAL A O 1
ATOM 1110 N N . ARG A 1 138 ? -1.657 -1.409 2.690 1.00 97.44 138 ARG A N 1
ATOM 1111 C CA . ARG A 1 138 ? -1.655 -2.692 1.982 1.00 97.44 138 ARG A CA 1
ATOM 1112 C C . ARG A 1 138 ? -0.846 -2.562 0.702 1.00 97.44 138 ARG A C 1
ATOM 1114 O O . ARG A 1 138 ? -1.164 -1.732 -0.137 1.00 97.44 138 ARG A O 1
ATOM 1121 N N . GLY A 1 139 ? 0.186 -3.381 0.568 1.00 96.69 139 GLY A N 1
ATOM 1122 C CA . GLY A 1 139 ? 0.972 -3.527 -0.649 1.00 96.69 139 GLY A CA 1
ATOM 1123 C C . GLY A 1 139 ? 0.521 -4.751 -1.441 1.00 96.69 139 GLY A C 1
ATOM 1124 O O . GLY A 1 139 ? 0.384 -5.821 -0.850 1.00 96.69 139 GLY A O 1
ATOM 1125 N N . VAL A 1 140 ? 0.292 -4.616 -2.747 1.00 95.62 140 VAL A N 1
ATOM 1126 C CA . VAL A 1 140 ? -0.213 -5.696 -3.613 1.00 95.62 140 VAL A CA 1
ATOM 1127 C C . VAL A 1 140 ? 0.537 -5.735 -4.934 1.00 95.62 140 VAL A C 1
ATOM 1129 O O . VAL A 1 140 ? 0.707 -4.707 -5.586 1.00 95.62 140 VAL A O 1
ATOM 1132 N N . TYR A 1 141 ? 0.926 -6.932 -5.363 1.00 93.19 141 TYR A N 1
ATOM 1133 C CA . TYR A 1 141 ? 1.397 -7.186 -6.719 1.00 93.19 141 TYR A CA 1
ATOM 1134 C C . TYR A 1 141 ? 0.235 -7.246 -7.709 1.00 93.19 141 TYR A C 1
ATOM 1136 O O . TYR A 1 141 ? -0.690 -8.043 -7.567 1.00 93.19 141 TYR A O 1
ATOM 1144 N N . THR A 1 142 ? 0.329 -6.440 -8.756 1.00 89.00 142 THR A N 1
ATOM 1145 C CA . THR A 1 142 ? -0.637 -6.353 -9.870 1.00 89.00 142 THR A CA 1
ATOM 1146 C C . THR A 1 142 ? -0.225 -7.202 -11.074 1.00 89.00 142 THR A C 1
ATOM 1148 O O . THR A 1 142 ? -1.018 -7.469 -11.969 1.00 89.00 142 THR A O 1
ATOM 1151 N N . ALA A 1 143 ? 1.030 -7.639 -11.101 1.00 79.06 143 ALA A N 1
ATOM 1152 C CA . ALA A 1 143 ? 1.550 -8.681 -11.977 1.00 79.06 143 ALA A CA 1
ATOM 1153 C C . ALA A 1 143 ? 2.746 -9.345 -11.256 1.00 79.06 143 ALA A C 1
ATOM 1155 O O . ALA A 1 143 ? 3.124 -8.872 -10.189 1.00 79.06 143 ALA A O 1
ATOM 1156 N N . GLY A 1 144 ? 3.299 -10.438 -11.792 1.00 75.25 144 GLY A N 1
ATOM 1157 C CA . GLY A 1 144 ? 4.239 -11.364 -11.123 1.00 75.25 144 GLY A CA 1
ATOM 1158 C C . GLY A 1 144 ? 5.070 -10.836 -9.936 1.00 75.25 144 GLY A C 1
ATOM 1159 O O . GLY A 1 144 ? 5.644 -9.754 -9.991 1.00 75.25 144 GLY A O 1
ATOM 1160 N N . ALA A 1 145 ? 5.168 -11.628 -8.867 1.00 79.25 145 ALA A N 1
ATOM 1161 C CA . ALA A 1 145 ? 5.863 -11.265 -7.632 1.00 79.25 145 ALA A CA 1
ATOM 1162 C C . ALA A 1 145 ? 7.359 -11.653 -7.693 1.00 79.25 145 ALA A C 1
ATOM 1164 O O . ALA A 1 145 ? 7.678 -12.827 -7.514 1.00 79.25 145 ALA A O 1
ATOM 1165 N N . PRO A 1 146 ? 8.297 -10.712 -7.938 1.00 73.56 146 PRO A N 1
ATOM 1166 C CA . PRO A 1 146 ? 9.731 -11.019 -7.970 1.00 73.56 146 PRO A CA 1
ATOM 1167 C C . PRO A 1 146 ? 10.298 -11.334 -6.577 1.00 73.56 146 PRO A C 1
ATOM 1169 O O . PRO A 1 146 ? 11.347 -11.960 -6.459 1.00 73.56 146 PRO A O 1
ATOM 1172 N N . PHE A 1 147 ? 9.612 -10.891 -5.520 1.00 82.31 147 PHE A N 1
ATOM 1173 C CA . PHE A 1 147 ? 10.011 -11.035 -4.125 1.00 82.31 147 PHE A CA 1
ATOM 1174 C C . PHE A 1 147 ? 8.768 -11.263 -3.254 1.00 82.31 147 PHE A C 1
ATOM 1176 O O . PHE A 1 147 ? 7.650 -10.998 -3.698 1.00 82.31 147 PHE A O 1
ATOM 1183 N N . PRO A 1 148 ? 8.933 -11.694 -1.991 1.00 89.06 148 PRO A N 1
ATOM 1184 C CA . PRO A 1 148 ? 7.832 -11.686 -1.038 1.00 89.06 148 PRO A CA 1
ATOM 1185 C C . PRO A 1 148 ? 7.247 -10.267 -0.884 1.00 89.06 148 PRO A C 1
ATOM 1187 O O . PRO A 1 148 ? 8.017 -9.320 -0.673 1.00 89.06 148 PRO A O 1
ATOM 1190 N N . PRO A 1 149 ? 5.913 -10.091 -0.921 1.00 91.31 149 PRO A N 1
ATOM 1191 C CA . PRO A 1 149 ? 5.277 -8.769 -0.875 1.00 91.31 149 PRO A CA 1
ATOM 1192 C C . PRO A 1 149 ? 5.608 -8.010 0.413 1.00 91.31 149 PRO A C 1
ATOM 1194 O O . PRO A 1 149 ? 5.776 -6.792 0.387 1.00 91.31 149 PRO A O 1
ATOM 1197 N N . GLY A 1 150 ? 5.792 -8.728 1.528 1.00 92.50 150 GLY A N 1
ATOM 1198 C CA . GLY A 1 150 ? 6.221 -8.140 2.797 1.00 92.50 150 GLY A CA 1
ATOM 1199 C C . GLY A 1 150 ? 7.582 -7.451 2.701 1.00 92.50 150 GLY A C 1
ATOM 1200 O O . GLY A 1 150 ? 7.743 -6.352 3.219 1.00 92.50 150 GLY A O 1
ATOM 1201 N N . ARG A 1 151 ? 8.533 -8.039 1.962 1.00 91.00 151 ARG A N 1
ATOM 1202 C CA . ARG A 1 151 ? 9.867 -7.458 1.769 1.00 91.00 151 ARG A CA 1
ATOM 1203 C C . ARG A 1 151 ? 9.800 -6.165 0.963 1.00 91.00 151 ARG A C 1
ATOM 1205 O O . ARG A 1 151 ? 10.458 -5.197 1.328 1.00 91.00 151 ARG A O 1
ATOM 1212 N N . VAL A 1 152 ? 9.021 -6.140 -0.119 1.00 90.69 152 VAL A N 1
ATOM 1213 C CA . VAL A 1 152 ? 8.847 -4.921 -0.925 1.00 90.69 152 VAL A CA 1
ATOM 1214 C C . VAL A 1 152 ? 8.133 -3.839 -0.129 1.00 90.69 152 VAL A C 1
ATOM 1216 O O . VAL A 1 152 ? 8.581 -2.696 -0.143 1.00 90.69 152 VAL A O 1
ATOM 1219 N N . LEU A 1 153 ? 7.082 -4.199 0.611 1.00 94.38 153 LEU A N 1
ATOM 1220 C CA . LEU A 1 153 ? 6.361 -3.269 1.472 1.00 94.38 153 LEU A CA 1
ATOM 1221 C C . LEU A 1 153 ? 7.280 -2.638 2.525 1.00 94.38 153 LEU A C 1
ATOM 1223 O O . LEU A 1 153 ? 7.295 -1.420 2.663 1.00 94.38 153 LEU A O 1
ATOM 1227 N N . ASP A 1 154 ? 8.068 -3.445 3.235 1.00 93.38 154 ASP A N 1
ATOM 1228 C CA . ASP A 1 154 ? 8.970 -2.944 4.275 1.00 93.38 154 ASP A CA 1
ATOM 1229 C C . ASP A 1 154 ? 10.087 -2.071 3.689 1.00 93.38 154 ASP A C 1
ATOM 1231 O O . ASP A 1 154 ? 10.394 -1.016 4.242 1.00 93.38 154 ASP A O 1
ATOM 1235 N N . LEU A 1 155 ? 10.665 -2.458 2.545 1.00 91.06 155 LEU A N 1
ATOM 1236 C CA . LEU A 1 155 ? 11.655 -1.635 1.844 1.00 91.06 155 LEU A CA 1
ATOM 1237 C C . LEU A 1 155 ? 11.062 -0.298 1.399 1.00 91.06 155 LEU A C 1
ATOM 1239 O O . LEU A 1 155 ? 11.683 0.739 1.623 1.00 91.06 155 LEU A O 1
ATOM 1243 N N . LEU A 1 156 ? 9.862 -0.314 0.813 1.00 92.12 156 LEU A N 1
ATOM 1244 C CA . LEU A 1 156 ? 9.169 0.896 0.386 1.00 92.12 156 LEU A CA 1
ATOM 1245 C C . LEU A 1 156 ? 8.889 1.811 1.574 1.00 92.12 156 LEU A C 1
ATOM 1247 O O . LEU A 1 156 ? 9.270 2.974 1.546 1.00 92.12 156 LEU A O 1
ATOM 1251 N N . LEU A 1 157 ? 8.294 1.285 2.644 1.00 94.31 157 LEU A N 1
ATOM 1252 C CA . LEU A 1 157 ? 8.009 2.072 3.841 1.00 94.31 157 LEU A CA 1
ATOM 1253 C C . LEU A 1 157 ? 9.284 2.646 4.460 1.00 94.31 157 LEU A C 1
ATOM 1255 O O . LEU A 1 157 ? 9.278 3.802 4.861 1.00 94.31 157 LEU A O 1
ATOM 1259 N N . ASN A 1 158 ? 10.376 1.883 4.515 1.00 91.38 158 ASN A N 1
ATOM 1260 C CA . ASN A 1 158 ? 11.646 2.384 5.038 1.00 91.38 158 ASN A CA 1
ATOM 1261 C C . ASN A 1 158 ? 12.218 3.513 4.176 1.00 91.38 158 ASN A C 1
ATOM 1263 O O . ASN A 1 158 ? 12.733 4.471 4.729 1.00 91.38 158 ASN A O 1
ATOM 1267 N N . VAL A 1 159 ? 12.108 3.428 2.848 1.00 88.75 159 VAL A N 1
ATOM 1268 C CA . VAL A 1 159 ? 12.577 4.481 1.933 1.00 88.75 159 VAL A CA 1
ATOM 1269 C C . VAL A 1 159 ? 11.719 5.744 2.036 1.00 88.75 159 VAL A C 1
ATOM 1271 O O . VAL A 1 159 ? 12.256 6.847 2.098 1.00 88.75 159 VAL A O 1
ATOM 1274 N N . LEU A 1 160 ? 10.392 5.595 2.051 1.00 89.94 160 LEU A N 1
ATOM 1275 C CA . LEU A 1 160 ? 9.461 6.728 2.074 1.00 89.94 160 LEU A CA 1
ATOM 1276 C C . LEU A 1 160 ? 9.388 7.415 3.445 1.00 89.94 160 LEU A C 1
ATOM 1278 O O . LEU A 1 160 ? 8.958 8.557 3.527 1.00 89.94 160 LEU A O 1
ATOM 1282 N N . LEU A 1 161 ? 9.775 6.722 4.519 1.00 89.69 161 LEU A N 1
ATOM 1283 C CA . LEU A 1 161 ? 9.781 7.247 5.890 1.00 89.69 161 LEU A CA 1
ATOM 1284 C C . LEU A 1 161 ? 11.185 7.612 6.390 1.00 89.69 161 LEU A C 1
ATOM 1286 O O . LEU A 1 161 ? 11.327 8.041 7.537 1.00 89.69 161 LEU A O 1
ATOM 1290 N N . ASP A 1 162 ? 12.217 7.416 5.570 1.00 85.81 162 ASP A N 1
ATOM 1291 C CA . ASP A 1 162 ? 13.574 7.859 5.878 1.00 85.81 162 ASP A CA 1
ATOM 1292 C C . ASP A 1 162 ? 13.629 9.387 5.828 1.00 85.81 162 ASP A C 1
ATOM 1294 O O . ASP A 1 162 ? 13.452 9.973 4.767 1.00 85.81 162 ASP A O 1
ATOM 1298 N N . ARG A 1 163 ? 13.895 10.030 6.967 1.00 71.06 163 ARG A N 1
ATOM 1299 C CA . ARG A 1 163 ? 13.867 11.495 7.098 1.00 71.06 163 ARG A CA 1
ATOM 1300 C C . ARG A 1 163 ? 14.855 12.215 6.188 1.00 71.06 163 ARG A C 1
ATOM 1302 O O . ARG A 1 163 ? 14.603 13.363 5.833 1.00 71.06 163 ARG A O 1
ATOM 1309 N N . ASP A 1 164 ? 15.953 11.562 5.820 1.00 66.75 164 ASP A N 1
ATOM 1310 C CA . ASP A 1 164 ? 16.978 12.197 4.997 1.00 66.75 164 ASP A CA 1
ATOM 1311 C C . ASP A 1 164 ? 16.776 11.929 3.498 1.00 66.75 164 ASP A C 1
ATOM 1313 O O . ASP A 1 164 ? 17.485 12.512 2.680 1.00 66.75 164 ASP A O 1
ATOM 1317 N N . HIS A 1 165 ? 15.858 11.021 3.130 1.00 72.00 165 HIS A N 1
ATOM 1318 C CA . HIS A 1 165 ? 15.538 10.609 1.755 1.00 72.00 165 HIS A CA 1
ATOM 1319 C C . HIS A 1 165 ? 16.758 10.413 0.831 1.00 72.00 165 HIS A C 1
ATOM 1321 O O . HIS A 1 165 ? 16.640 10.496 -0.390 1.00 72.00 165 HIS A O 1
ATOM 1327 N N . ARG A 1 166 ? 17.937 10.087 1.386 1.00 66.38 166 ARG A N 1
ATOM 1328 C CA . ARG A 1 166 ? 19.238 10.079 0.675 1.00 66.38 166 ARG A CA 1
ATOM 1329 C C . ARG A 1 166 ? 19.278 9.105 -0.496 1.00 66.38 166 ARG A C 1
ATOM 1331 O O . ARG A 1 166 ? 20.156 9.176 -1.348 1.00 66.38 166 ARG A O 1
ATOM 1338 N N . ARG A 1 167 ? 18.366 8.133 -0.487 1.00 68.12 167 ARG A N 1
ATOM 1339 C CA . ARG A 1 167 ? 18.269 7.062 -1.480 1.00 68.12 167 ARG A CA 1
ATOM 1340 C C . ARG A 1 167 ? 17.135 7.277 -2.481 1.00 68.12 167 ARG A C 1
ATOM 1342 O O . ARG A 1 167 ? 16.980 6.452 -3.376 1.00 68.12 167 ARG A O 1
ATOM 1349 N N . VAL A 1 168 ? 16.338 8.329 -2.309 1.00 73.94 168 VAL A N 1
ATOM 1350 C CA . VAL A 1 168 ? 15.274 8.720 -3.230 1.00 73.94 168 VAL A CA 1
ATOM 1351 C C . VAL A 1 168 ? 15.845 9.735 -4.207 1.00 73.94 168 VAL A C 1
ATOM 1353 O O . VAL A 1 168 ? 16.465 10.703 -3.787 1.00 73.94 168 VAL A O 1
ATOM 1356 N N . GLN A 1 169 ? 15.615 9.540 -5.501 1.00 78.12 169 GLN A N 1
ATOM 1357 C CA . GLN A 1 169 ? 15.898 10.562 -6.507 1.00 78.12 169 GLN A CA 1
ATOM 1358 C C . GLN A 1 169 ? 14.572 11.160 -6.976 1.00 78.12 169 GLN A C 1
ATOM 1360 O O . GLN A 1 169 ? 13.760 10.478 -7.597 1.00 78.12 169 GLN A O 1
ATOM 1365 N N . PHE A 1 170 ? 14.332 12.431 -6.676 1.00 76.25 170 PHE A N 1
ATOM 1366 C CA . PHE A 1 170 ? 13.110 13.111 -7.093 1.00 76.25 170 PHE A CA 1
ATOM 1367 C C . PHE A 1 170 ? 13.166 13.478 -8.579 1.00 76.25 170 PHE A C 1
ATOM 1369 O O . PHE A 1 170 ? 14.223 13.820 -9.113 1.00 76.25 170 PHE A O 1
ATOM 1376 N N . LEU A 1 171 ? 12.029 13.359 -9.268 1.00 69.88 171 LEU A N 1
ATOM 1377 C CA . LEU A 1 171 ? 11.929 13.605 -10.714 1.00 69.88 171 LEU A CA 1
ATOM 1378 C C . LEU A 1 171 ? 11.248 14.937 -11.056 1.00 69.88 171 LEU A C 1
ATOM 1380 O O . LEU A 1 171 ? 11.127 15.281 -12.228 1.00 69.88 171 LEU A O 1
ATOM 1384 N N . ASP A 1 172 ? 10.836 15.691 -10.041 1.00 64.38 172 ASP A N 1
ATOM 1385 C CA . ASP A 1 172 ? 10.280 17.045 -10.135 1.00 64.38 172 ASP A CA 1
ATOM 1386 C C . ASP A 1 172 ? 11.363 18.146 -10.137 1.00 64.38 172 ASP A C 1
ATOM 1388 O O . ASP A 1 172 ? 11.044 19.332 -10.188 1.00 64.38 172 ASP A O 1
ATOM 1392 N N . GLY A 1 173 ? 12.645 17.763 -10.095 1.00 55.19 173 GLY A N 1
ATOM 1393 C CA . GLY A 1 173 ? 13.781 18.684 -10.032 1.00 55.19 173 GLY A CA 1
ATOM 1394 C C . GLY A 1 173 ? 14.167 19.120 -8.616 1.00 55.19 173 GLY A C 1
ATOM 1395 O O . GLY A 1 173 ? 15.134 19.868 -8.468 1.00 55.19 173 GLY A O 1
ATOM 1396 N N . SER A 1 174 ? 13.474 18.647 -7.573 1.00 56.19 174 SER A N 1
ATOM 1397 C CA . SER A 1 174 ? 13.918 18.843 -6.191 1.00 56.19 174 SER A CA 1
ATOM 1398 C C . SER A 1 174 ? 15.183 18.019 -5.911 1.00 56.19 174 SER A C 1
ATOM 1400 O O . SER A 1 174 ? 15.310 16.857 -6.303 1.00 56.19 174 SER A O 1
ATOM 1402 N N . ALA A 1 175 ? 16.185 18.641 -5.284 1.00 50.62 175 ALA A N 1
ATOM 1403 C CA . ALA A 1 175 ? 17.436 17.958 -4.982 1.00 50.62 175 ALA A CA 1
ATOM 1404 C C . ALA A 1 175 ? 17.211 16.930 -3.866 1.00 50.62 175 ALA A C 1
ATOM 1406 O O . ALA A 1 175 ? 16.776 17.271 -2.768 1.00 50.62 175 ALA A O 1
ATOM 1407 N N . SER A 1 176 ? 17.560 15.673 -4.127 1.00 52.50 176 SER A N 1
ATOM 1408 C CA . SER A 1 176 ? 17.780 14.682 -3.077 1.00 52.50 176 SER A CA 1
ATOM 1409 C C . SER A 1 176 ? 18.950 15.151 -2.211 1.00 52.50 176 SER A C 1
ATOM 1411 O O . SER A 1 176 ? 20.019 15.438 -2.755 1.00 52.50 176 SER A O 1
ATOM 1413 N N . ILE A 1 177 ? 18.747 15.280 -0.893 1.00 46.53 177 ILE A N 1
ATOM 1414 C CA . ILE A 1 177 ? 19.775 15.791 0.025 1.00 46.53 177 ILE A CA 1
ATOM 1415 C C . ILE A 1 177 ? 21.009 14.887 -0.113 1.00 46.53 177 ILE A C 1
ATOM 1417 O O . ILE A 1 177 ? 20.914 13.686 0.167 1.00 46.53 177 ILE A O 1
ATOM 1421 N N . PRO A 1 178 ? 22.158 15.411 -0.577 1.00 36.12 178 PRO A N 1
ATOM 1422 C CA . PRO A 1 178 ? 23.359 14.605 -0.684 1.00 36.12 178 PRO A CA 1
ATOM 1423 C C . PRO A 1 178 ? 23.747 14.137 0.717 1.00 36.12 178 PRO A C 1
ATOM 1425 O O . PRO A 1 178 ? 23.749 14.917 1.669 1.00 36.12 178 PRO A O 1
ATOM 1428 N N . ALA A 1 179 ? 24.064 12.850 0.850 1.00 37.50 179 ALA A N 1
ATOM 1429 C CA . ALA A 1 179 ? 24.643 12.334 2.076 1.00 37.50 179 ALA A CA 1
ATOM 1430 C C . ALA A 1 179 ? 25.928 13.122 2.365 1.00 37.50 179 ALA A C 1
ATOM 1432 O O . ALA A 1 179 ? 26.897 13.001 1.614 1.00 37.50 179 ALA A O 1
ATOM 1433 N N . SER A 1 180 ? 25.951 13.919 3.436 1.00 28.67 180 SER A N 1
ATOM 1434 C CA . SER A 1 180 ? 27.221 14.408 3.969 1.00 28.67 180 SER A CA 1
ATOM 1435 C C . SER A 1 180 ? 28.085 13.181 4.283 1.00 28.67 180 SER A C 1
ATOM 1437 O O . SER A 1 180 ? 27.579 12.260 4.942 1.00 28.67 180 SER A O 1
ATOM 1439 N N . PRO A 1 181 ? 29.327 13.105 3.773 1.00 28.80 181 PRO A N 1
ATOM 1440 C CA . PRO A 1 181 ? 30.207 11.988 4.080 1.00 28.80 181 PRO A CA 1
ATOM 1441 C C . PRO A 1 181 ? 30.514 11.967 5.591 1.00 28.80 181 PRO A C 1
ATOM 1443 O O . PRO A 1 181 ? 30.452 13.027 6.223 1.00 28.80 181 PRO A O 1
ATOM 1446 N N . PRO A 1 182 ? 30.769 10.776 6.170 1.00 44.56 182 PRO A N 1
ATOM 1447 C CA . PRO A 1 182 ? 31.129 10.628 7.580 1.00 44.56 182 PRO A CA 1
ATOM 1448 C C . PRO A 1 182 ? 32.440 11.336 7.934 1.00 44.56 182 PRO A C 1
ATOM 1450 O O . PRO A 1 182 ? 33.314 11.455 7.043 1.00 44.56 182 PRO A O 1
#

Organism: Plasmodiophora brassicae (NCBI:txid37360)

pLDDT: mean 83.34, std 15.93, range [28.67, 97.69]

Foldseek 3Di:
DAQVVVLVVVQVVVVVVCVVLVLVPDAQVVSQVSLQVVCVPPQFKGKGKDFLVLLVLLQVLCVVFQWKWAQDCDPDDPPNRRTWIWGWDWDQPDPVHRDTWTKIFTHHPVCVVVSHYGQKMKTKDCPCCVPRRIIMIMIGGPDDDPDRSVVRVVSVSCCSSVPQNCRMGGPVPDDRRHPDDD

Sequence (182 aa):
MSWRTVAADAHTDVVRLVASLSLRRFRPNELRWRWWDHHVDYTNAAARALEPHRWRDLVAFGAGHPLCLVPIPSRKRADGSPASICYYHNSLADEDDRQRADCFLLMDQDEYRAGGLPWFVLSLYGEFVGTKGLGLVRGVYTAGAPFPPGRVLDLLLNVLLDRDHRRVQFLDGSASIPASPP